Protein AF-A0A3S3K4B8-F1 (afdb_monomer)

Secondar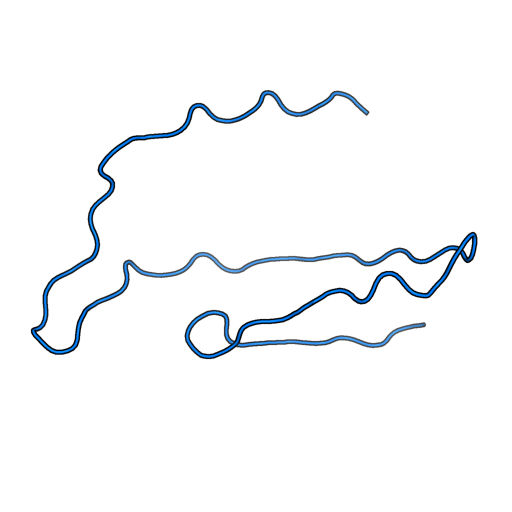y structure (DSSP, 8-state):
--------TTT---------TT------------PPPB-TTSPBP--SS-PPPPPPPP-

Sequence (59 aa):
VGDVAIWDNRATQHYAVNDYGDQHRVVRRATVDGDVPVGVDGRRSITHVKAAKPAAKAA

pLDDT: mean 91.98, std 12.87, range [49.12, 98.56]

Mean predicted aligned error: 5.94 Å

Radius of gyration: 16.92 Å; Cα contacts (8 Å, |Δi|>4): 10; chains: 1; bounding box: 34×21×44 Å

Foldseek 3Di: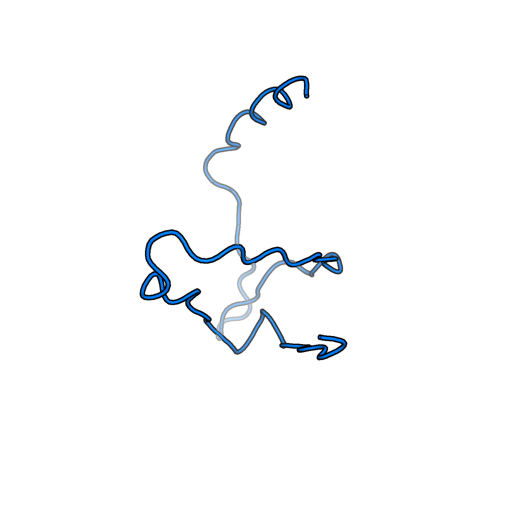
DPDDDDDDPVPDDDDDDPPQPPDDDDDDDDDDDDDFDADPVRDTDDDPDDDDDPDPPDD

Structure (mmCIF, N/CA/C/O backbone):
data_AF-A0A3S3K4B8-F1
#
_entry.id   AF-A0A3S3K4B8-F1
#
loop_
_atom_site.group_PDB
_atom_site.id
_atom_site.type_symbol
_atom_site.label_atom_id
_atom_site.label_alt_id
_atom_site.label_comp_id
_atom_site.label_asym_id
_atom_site.label_entity_id
_atom_site.label_seq_id
_atom_site.pdbx_PDB_ins_code
_atom_site.Cartn_x
_atom_site.Cartn_y
_atom_site.Cartn_z
_atom_site.occupancy
_atom_site.B_iso_or_equiv
_atom_site.auth_seq_id
_atom_site.auth_comp_id
_atom_site.auth_asym_id
_atom_site.auth_atom_id
_atom_site.pdbx_PDB_model_num
ATOM 1 N N . VAL A 1 1 ? -15.827 -7.122 13.681 1.00 82.50 1 VAL A N 1
ATOM 2 C CA . VAL A 1 1 ? -14.454 -7.412 14.175 1.00 82.50 1 VAL A CA 1
ATOM 3 C C . VAL A 1 1 ? -14.105 -8.815 13.725 1.00 82.50 1 VAL A C 1
ATOM 5 O O . VAL A 1 1 ? -14.949 -9.683 13.888 1.00 82.50 1 VAL A O 1
ATOM 8 N N . GLY A 1 2 ? -12.914 -9.022 13.165 1.00 95.25 2 GLY A N 1
ATOM 9 C CA . GLY A 1 2 ? -12.483 -10.325 12.636 1.00 95.25 2 GLY A CA 1
ATOM 10 C C . GLY A 1 2 ? -12.185 -10.318 11.137 1.00 95.25 2 GLY A C 1
ATOM 11 O O . GLY A 1 2 ? -11.581 -11.262 10.645 1.00 95.25 2 GLY A O 1
ATOM 12 N N . ASP A 1 3 ? -12.550 -9.244 10.436 1.00 98.12 3 ASP A N 1
ATOM 13 C CA . ASP A 1 3 ? -12.312 -9.125 9.001 1.00 98.12 3 ASP A CA 1
ATOM 14 C C . ASP A 1 3 ? -10.816 -9.053 8.689 1.00 98.12 3 ASP A C 1
ATOM 16 O O . ASP A 1 3 ? -10.030 -8.411 9.395 1.00 98.12 3 ASP A O 1
ATOM 20 N N . VAL A 1 4 ? -10.443 -9.695 7.586 1.00 98.00 4 VAL A N 1
ATOM 21 C CA . VAL A 1 4 ? -9.086 -9.703 7.050 1.00 98.00 4 VAL A CA 1
ATOM 22 C C . VAL A 1 4 ? -9.150 -9.248 5.604 1.00 98.00 4 VAL A C 1
ATOM 24 O O . VAL A 1 4 ? -9.946 -9.752 4.816 1.00 98.00 4 VAL A O 1
ATOM 27 N N . ALA A 1 5 ? -8.277 -8.310 5.256 1.00 98.25 5 ALA A N 1
ATOM 28 C CA . ALA A 1 5 ? -8.040 -7.912 3.881 1.00 98.25 5 ALA A CA 1
ATOM 29 C C . ALA A 1 5 ? -6.612 -8.295 3.493 1.00 98.25 5 ALA A C 1
ATOM 31 O O . ALA A 1 5 ? -5.671 -8.074 4.258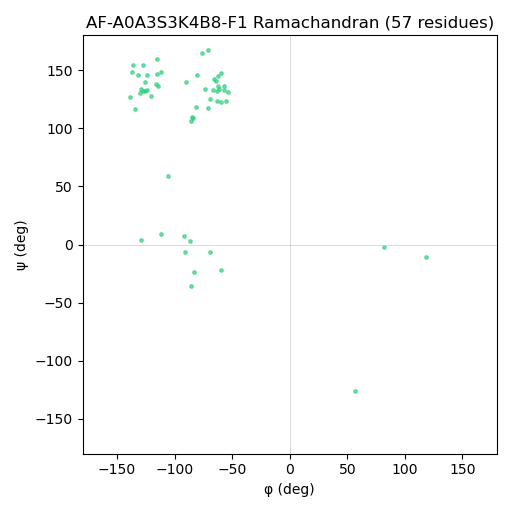 1.00 98.25 5 ALA A O 1
ATOM 32 N N . ILE A 1 6 ? -6.464 -8.851 2.294 1.00 98.38 6 ILE A N 1
ATOM 33 C CA . ILE A 1 6 ? -5.179 -9.159 1.669 1.00 98.38 6 ILE A CA 1
ATOM 34 C C . ILE A 1 6 ? -5.175 -8.445 0.323 1.00 98.38 6 ILE A C 1
ATOM 36 O O . ILE A 1 6 ? -6.157 -8.511 -0.413 1.00 98.38 6 ILE A O 1
ATOM 40 N N . TRP A 1 7 ? -4.085 -7.755 0.005 1.00 98.56 7 TRP A N 1
ATOM 41 C CA . TRP A 1 7 ? -3.932 -7.053 -1.264 1.00 98.56 7 TRP A CA 1
ATOM 42 C C . TRP A 1 7 ? -2.535 -7.277 -1.840 1.00 98.56 7 TRP A C 1
ATOM 44 O O . TRP A 1 7 ? -1.558 -7.419 -1.103 1.00 98.56 7 TRP A O 1
ATOM 54 N N . ASP A 1 8 ? -2.443 -7.291 -3.171 1.00 98.50 8 ASP A N 1
ATOM 55 C CA . ASP A 1 8 ? -1.165 -7.322 -3.879 1.00 98.50 8 ASP A CA 1
ATOM 56 C C . ASP A 1 8 ? -0.630 -5.894 -4.028 1.00 98.50 8 ASP A C 1
ATOM 58 O O . ASP A 1 8 ? -1.156 -5.079 -4.792 1.00 98.50 8 ASP A O 1
ATOM 62 N N . ASN A 1 9 ? 0.443 -5.593 -3.299 1.00 98.31 9 ASN A N 1
ATOM 63 C CA . ASN A 1 9 ? 1.062 -4.272 -3.272 1.00 98.31 9 ASN A CA 1
ATOM 64 C C . ASN A 1 9 ? 1.766 -3.893 -4.594 1.00 98.31 9 ASN A C 1
ATOM 66 O O . ASN A 1 9 ? 2.214 -2.756 -4.731 1.00 98.31 9 ASN A O 1
ATOM 70 N N . ARG A 1 10 ? 1.863 -4.815 -5.564 1.00 97.69 10 ARG A N 1
ATOM 71 C CA . ARG A 1 10 ? 2.400 -4.558 -6.913 1.00 97.69 10 ARG A CA 1
ATOM 72 C C . ARG A 1 10 ? 1.364 -3.954 -7.860 1.00 97.69 10 ARG A C 1
ATOM 74 O O . ARG A 1 10 ? 1.741 -3.314 -8.834 1.00 97.69 10 ARG A O 1
ATOM 81 N N . ALA A 1 11 ? 0.077 -4.165 -7.587 1.00 98.25 11 ALA A N 1
ATOM 82 C CA . ALA A 1 11 ? -1.014 -3.815 -8.500 1.00 98.25 11 ALA A CA 1
ATOM 83 C C . ALA A 1 11 ? -2.130 -2.992 -7.840 1.00 98.25 11 ALA A C 1
ATOM 85 O O . ALA A 1 11 ? -3.138 -2.697 -8.478 1.00 98.25 11 ALA A O 1
ATOM 86 N N . THR A 1 12 ? -1.974 -2.618 -6.567 1.00 98.19 12 THR A N 1
ATOM 87 C CA . THR A 1 12 ? -2.993 -1.874 -5.824 1.00 98.19 12 THR A CA 1
ATOM 88 C C . THR A 1 12 ? -2.399 -0.682 -5.091 1.00 98.19 12 THR A C 1
ATOM 90 O O . THR A 1 12 ? -1.283 -0.722 -4.574 1.00 98.19 12 THR A O 1
ATOM 93 N N . GLN A 1 13 ? -3.191 0.381 -5.015 1.00 98.50 13 GLN A N 1
ATOM 94 C CA . GLN A 1 13 ? -3.030 1.447 -4.036 1.00 98.50 13 GLN A CA 1
ATOM 95 C C . GLN A 1 13 ? -4.266 1.430 -3.142 1.00 98.50 13 GLN A C 1
ATOM 97 O O . GLN A 1 13 ? -5.359 1.093 -3.596 1.00 98.50 13 GLN A O 1
ATOM 102 N N . HIS A 1 14 ? -4.097 1.763 -1.868 1.00 97.88 14 HIS A N 1
ATOM 103 C CA . HIS A 1 14 ? -5.190 1.777 -0.905 1.00 97.88 14 HIS A CA 1
ATOM 104 C C . HIS A 1 14 ? -5.116 3.025 -0.037 1.00 97.88 14 HIS A C 1
ATOM 106 O O . HIS A 1 14 ? -4.048 3.600 0.176 1.00 97.88 14 HIS A O 1
ATOM 112 N N . TYR A 1 15 ? -6.273 3.423 0.479 1.00 97.75 15 TYR A N 1
ATOM 113 C CA . TYR A 1 15 ? -6.422 4.596 1.321 1.00 97.75 15 TYR A CA 1
ATOM 114 C C . TYR A 1 15 ? -7.202 4.223 2.579 1.00 97.75 15 TYR A C 1
ATOM 116 O O . TYR A 1 15 ? -8.257 3.594 2.505 1.00 97.75 15 TYR A O 1
ATOM 124 N N . ALA A 1 16 ? -6.669 4.596 3.741 1.00 97.31 16 ALA A N 1
ATOM 125 C CA . ALA A 1 16 ? -7.406 4.506 4.991 1.00 97.31 16 ALA A CA 1
ATOM 126 C C . ALA A 1 16 ? -8.241 5.779 5.139 1.00 97.31 16 ALA A C 1
ATOM 128 O O . ALA A 1 16 ? -7.694 6.845 5.413 1.00 97.31 16 ALA A O 1
ATOM 129 N N . VAL A 1 17 ? -9.554 5.660 4.936 1.00 98.06 17 VAL A N 1
ATOM 130 C CA . VAL A 1 17 ? -10.475 6.786 5.111 1.00 98.06 17 VAL A CA 1
ATOM 131 C C . VAL A 1 17 ? -10.458 7.235 6.574 1.00 98.06 17 VAL A C 1
ATOM 133 O O . VAL A 1 17 ? -10.505 6.411 7.489 1.00 98.06 17 VAL A O 1
ATOM 136 N N . ASN A 1 18 ? -10.332 8.547 6.776 1.00 97.50 18 ASN A N 1
ATOM 137 C CA . ASN A 1 18 ? -10.299 9.190 8.086 1.00 97.50 18 ASN A CA 1
ATOM 138 C C . ASN A 1 18 ? -11.621 9.923 8.372 1.00 97.50 18 ASN A C 1
ATOM 140 O O . ASN A 1 18 ? -11.645 11.139 8.538 1.00 97.50 18 ASN A O 1
ATOM 144 N N . ASP A 1 19 ? -12.727 9.186 8.359 1.00 97.88 19 ASP A N 1
ATOM 145 C CA . ASP A 1 19 ? -14.103 9.680 8.531 1.00 97.88 19 ASP A CA 1
ATOM 146 C C . ASP A 1 19 ? -14.752 9.214 9.847 1.00 97.88 19 ASP A C 1
ATOM 148 O O . ASP A 1 19 ? -15.942 9.416 10.075 1.00 97.88 19 ASP A O 1
ATOM 152 N N . TYR A 1 20 ? -13.972 8.603 10.740 1.00 96.88 20 TYR A N 1
ATOM 153 C CA . TYR A 1 20 ? -14.477 7.956 11.951 1.00 96.88 20 TYR A CA 1
ATOM 154 C C . TYR A 1 20 ? -14.540 8.876 13.187 1.00 96.88 20 TYR A C 1
ATOM 156 O O . TYR A 1 20 ? -15.090 8.472 14.213 1.00 96.88 20 TYR A O 1
ATOM 164 N N . GLY A 1 21 ? -14.028 10.111 13.108 1.00 97.31 21 GLY A N 1
ATOM 165 C CA . GLY A 1 21 ? -13.991 11.049 14.238 1.00 97.31 21 GLY A CA 1
ATOM 166 C C . GLY A 1 21 ? -13.263 10.447 15.445 1.00 97.31 21 GLY A C 1
ATOM 167 O O . GLY A 1 21 ? -12.155 9.935 15.307 1.00 97.31 21 GLY A O 1
ATOM 168 N N . ASP A 1 22 ? -13.916 10.444 16.607 1.00 97.38 22 ASP A N 1
ATOM 169 C CA . ASP A 1 22 ? -13.361 9.896 17.855 1.00 97.38 22 ASP A CA 1
ATOM 170 C C . ASP A 1 22 ? -13.600 8.383 18.034 1.00 97.38 22 ASP A C 1
ATOM 172 O O . ASP A 1 22 ? -13.255 7.804 19.068 1.00 97.38 22 ASP A O 1
ATOM 176 N N . GLN A 1 23 ? -14.210 7.707 17.053 1.00 98.06 23 GLN A N 1
ATOM 177 C CA . GLN A 1 23 ? -14.495 6.277 17.162 1.00 98.06 23 GLN A CA 1
ATOM 178 C C . GLN A 1 23 ? -13.204 5.453 17.192 1.00 98.06 23 GLN A C 1
ATOM 180 O O . GLN A 1 23 ? -12.303 5.608 16.366 1.00 98.06 23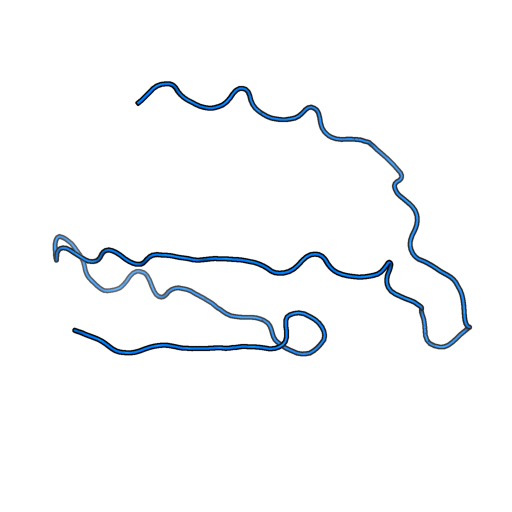 GLN A O 1
ATOM 185 N N . HIS A 1 24 ? -13.129 4.512 18.133 1.00 96.19 24 HIS A N 1
ATOM 186 C CA . HIS A 1 24 ? -11.957 3.665 18.298 1.00 96.19 24 HIS A CA 1
ATOM 187 C C . HIS A 1 24 ? -11.822 2.646 17.154 1.00 96.19 24 HIS A C 1
ATOM 189 O O . HIS A 1 24 ? -12.656 1.752 17.002 1.00 96.19 24 HIS A O 1
ATOM 195 N N . ARG A 1 25 ? -10.731 2.734 16.381 1.00 97.12 25 ARG A N 1
ATOM 196 C CA . ARG A 1 25 ? -10.420 1.808 15.281 1.00 97.12 25 ARG A CA 1
ATOM 197 C C . ARG A 1 25 ? -8.958 1.371 15.324 1.00 97.12 25 ARG A C 1
ATOM 199 O O . ARG A 1 25 ? -8.055 2.179 15.134 1.00 97.12 25 ARG A O 1
ATOM 206 N N . VAL A 1 26 ? -8.725 0.073 15.522 1.00 96.31 26 VAL A N 1
ATOM 207 C CA . VAL A 1 26 ? -7.381 -0.526 15.579 1.00 96.31 26 VAL A CA 1
ATOM 208 C C . VAL A 1 26 ? -7.289 -1.701 14.615 1.00 96.31 26 VAL A C 1
ATOM 210 O O . VAL A 1 26 ? -8.142 -2.587 14.615 1.00 96.31 26 VAL A O 1
ATOM 213 N N . VAL A 1 27 ? -6.221 -1.728 13.819 1.00 97.38 27 VAL A N 1
ATOM 214 C CA . VAL A 1 27 ? -5.899 -2.818 12.888 1.00 97.38 27 VAL A CA 1
ATOM 215 C C . VAL A 1 27 ? -4.474 -3.309 13.121 1.00 97.38 27 VAL A C 1
ATOM 217 O O . VAL A 1 27 ? -3.621 -2.571 13.611 1.00 97.38 27 VAL A O 1
ATOM 220 N N . ARG A 1 28 ? -4.207 -4.564 12.762 1.00 97.56 28 ARG A N 1
ATOM 221 C CA . ARG A 1 28 ? -2.863 -5.156 12.784 1.00 97.56 28 ARG A CA 1
ATOM 222 C C . ARG A 1 28 ? -2.471 -5.510 11.356 1.00 97.56 28 ARG A C 1
ATOM 224 O O . ARG A 1 28 ? -3.304 -6.013 10.608 1.00 97.56 28 ARG A O 1
ATOM 231 N N . ARG A 1 29 ? -1.219 -5.237 10.983 1.00 97.81 29 ARG A N 1
ATOM 232 C CA . ARG A 1 29 ? -0.701 -5.482 9.633 1.00 97.81 29 ARG A CA 1
ATOM 233 C C . ARG A 1 29 ? 0.600 -6.267 9.700 1.00 97.81 29 ARG A C 1
ATOM 235 O O . ARG A 1 29 ? 1.501 -5.895 10.446 1.00 97.81 29 ARG A O 1
ATOM 242 N N . ALA A 1 30 ? 0.697 -7.287 8.860 1.00 97.38 30 ALA A N 1
ATOM 243 C CA . ALA A 1 30 ? 1.951 -7.908 8.466 1.00 97.38 30 ALA A CA 1
ATOM 244 C C . ALA A 1 30 ? 2.201 -7.603 6.985 1.00 97.38 30 ALA A C 1
ATOM 246 O O . ALA A 1 30 ? 1.255 -7.442 6.214 1.00 97.38 30 ALA A O 1
ATOM 247 N N . THR A 1 31 ? 3.467 -7.495 6.598 1.00 97.38 31 THR A N 1
ATOM 248 C CA . THR A 1 31 ? 3.882 -7.298 5.205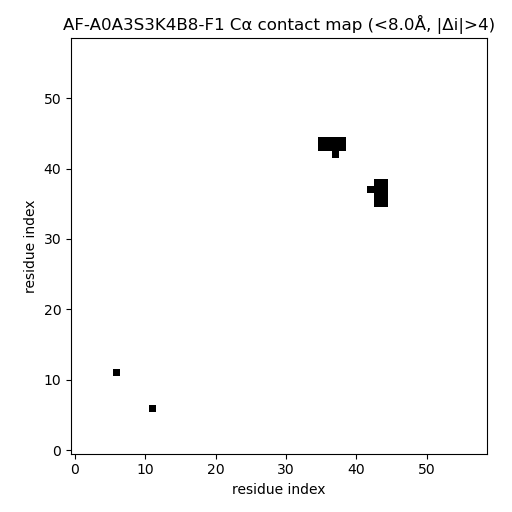 1.00 97.38 31 THR A CA 1
ATOM 249 C C . THR A 1 31 ? 4.882 -8.377 4.836 1.00 97.38 31 THR A C 1
ATOM 251 O O . THR A 1 31 ? 5.750 -8.707 5.643 1.00 97.38 31 THR A O 1
ATOM 254 N N . VAL A 1 32 ? 4.763 -8.906 3.623 1.00 97.00 32 VAL A N 1
ATOM 255 C CA . VAL A 1 32 ? 5.742 -9.832 3.047 1.00 97.00 32 VAL A CA 1
ATOM 256 C C . VAL A 1 32 ? 6.787 -9.013 2.296 1.00 97.00 32 VAL A C 1
ATOM 258 O O . VAL A 1 32 ? 6.434 -8.018 1.660 1.00 97.00 32 VAL A O 1
ATOM 261 N N . ASP A 1 33 ? 8.056 -9.400 2.413 1.00 97.56 33 ASP A N 1
ATOM 262 C CA . ASP A 1 33 ? 9.140 -8.748 1.679 1.00 97.56 33 ASP A CA 1
ATOM 263 C C . ASP A 1 33 ? 8.965 -8.955 0.169 1.00 97.56 33 ASP A C 1
ATOM 265 O O . ASP A 1 33 ? 8.515 -10.015 -0.273 1.00 97.56 33 ASP A O 1
ATOM 269 N N . GLY A 1 34 ? 9.258 -7.918 -0.610 1.00 95.88 34 GLY A N 1
ATOM 270 C CA . GLY A 1 34 ? 9.021 -7.900 -2.051 1.00 95.88 34 GLY A CA 1
ATOM 271 C C . GLY A 1 34 ? 10.312 -7.805 -2.855 1.00 95.88 34 GLY A C 1
ATOM 272 O O . GLY A 1 34 ? 11.335 -7.338 -2.362 1.00 95.88 34 GLY A O 1
ATOM 273 N N . ASP A 1 35 ? 10.242 -8.192 -4.126 1.00 97.69 35 ASP A N 1
ATOM 274 C CA . ASP A 1 35 ? 11.356 -8.045 -5.063 1.00 97.69 35 ASP A CA 1
ATOM 275 C C . ASP A 1 35 ? 11.529 -6.594 -5.552 1.00 97.69 35 ASP A C 1
ATOM 277 O O . ASP A 1 35 ? 10.629 -5.754 -5.455 1.00 97.69 35 ASP A O 1
ATOM 281 N N . VAL A 1 36 ? 12.688 -6.302 -6.153 1.00 97.88 36 VAL A N 1
ATOM 282 C CA . VAL A 1 36 ? 12.951 -5.011 -6.811 1.00 97.88 36 VAL A CA 1
ATOM 283 C C . VAL A 1 36 ? 12.094 -4.881 -8.083 1.00 97.88 36 VAL A C 1
ATOM 285 O O . VAL A 1 36 ? 12.219 -5.735 -8.965 1.00 97.88 36 VAL A O 1
ATOM 288 N N . PRO A 1 37 ? 11.282 -3.814 -8.241 1.00 98.31 37 PRO A N 1
ATOM 289 C CA . PRO A 1 37 ? 10.455 -3.628 -9.432 1.00 98.31 37 PRO A CA 1
ATOM 290 C C . PRO A 1 37 ? 11.270 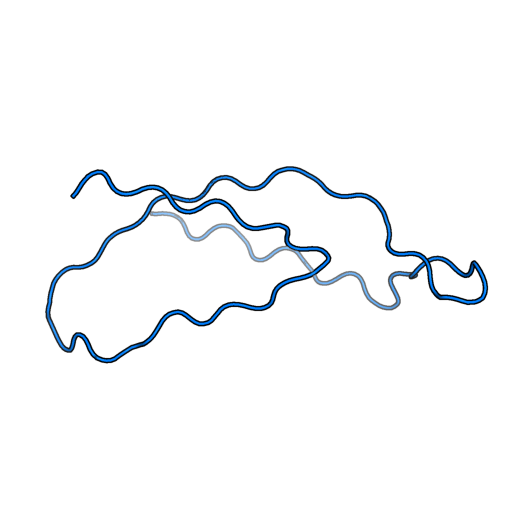-3.548 -10.729 1.00 98.31 37 PRO A C 1
ATOM 292 O O . PRO A 1 37 ? 12.386 -3.016 -10.754 1.00 98.31 37 PRO A O 1
ATOM 295 N N . VAL A 1 38 ? 10.677 -4.043 -11.817 1.00 98.50 38 VAL A N 1
ATOM 296 C CA . VAL A 1 38 ? 11.251 -4.049 -13.169 1.00 98.50 38 VAL A CA 1
ATOM 297 C C . VAL A 1 38 ? 10.324 -3.272 -14.103 1.00 98.50 38 VAL A C 1
ATOM 299 O O . VAL A 1 38 ? 9.122 -3.529 -14.139 1.00 98.50 38 VAL A O 1
ATOM 302 N N . GLY A 1 39 ? 10.877 -2.306 -14.834 1.00 98.00 39 GLY A N 1
ATOM 303 C CA . GLY A 1 39 ? 10.156 -1.542 -15.848 1.00 98.00 39 GLY A CA 1
ATOM 304 C C . GLY A 1 39 ? 9.832 -2.376 -17.087 1.00 98.00 39 GLY A C 1
ATOM 305 O O . GLY A 1 39 ? 10.386 -3.452 -17.301 1.00 98.00 39 GLY A O 1
ATOM 306 N N . VAL A 1 40 ? 8.963 -1.850 -17.951 1.00 98.19 40 VAL A N 1
ATOM 307 C CA . VAL A 1 40 ? 8.586 -2.509 -19.218 1.00 98.19 40 VAL A CA 1
ATOM 308 C C . VAL A 1 40 ? 9.773 -2.742 -20.161 1.00 98.19 40 VAL A C 1
ATOM 310 O O . VAL A 1 40 ? 9.727 -3.622 -21.011 1.00 98.19 40 VAL A O 1
ATOM 313 N N . ASP A 1 41 ? 10.846 -1.973 -19.989 1.00 98.25 41 ASP A N 1
ATOM 314 C CA . ASP A 1 41 ? 12.109 -2.077 -20.721 1.00 98.25 41 ASP A CA 1
ATOM 315 C C . ASP A 1 41 ? 13.144 -2.989 -20.036 1.00 98.25 41 ASP A C 1
ATOM 317 O O . ASP A 1 41 ? 14.303 -3.039 -20.442 1.00 98.25 41 ASP A O 1
ATOM 321 N N . GLY A 1 42 ? 12.750 -3.693 -18.972 1.00 98.25 42 GLY A N 1
ATOM 322 C CA . GLY A 1 42 ? 13.612 -4.610 -18.230 1.00 98.25 42 GLY A CA 1
ATOM 323 C C . GLY A 1 42 ? 14.534 -3.943 -17.206 1.00 98.25 42 GLY A C 1
ATOM 324 O O . GLY A 1 42 ? 15.252 -4.649 -16.491 1.00 98.25 42 GLY A O 1
ATOM 325 N N . ARG A 1 43 ? 14.533 -2.608 -17.073 1.00 98.50 43 ARG A N 1
ATOM 326 C CA . ARG A 1 43 ? 15.376 -1.932 -16.074 1.00 98.50 43 ARG A CA 1
ATOM 327 C C . ARG A 1 43 ? 14.826 -2.121 -14.662 1.00 98.50 43 ARG A C 1
ATOM 329 O O . ARG A 1 43 ? 13.641 -1.918 -14.413 1.00 98.50 43 ARG A O 1
ATOM 336 N N . ARG A 1 44 ? 15.705 -2.456 -13.715 1.00 98.50 44 ARG A N 1
ATOM 337 C CA . AR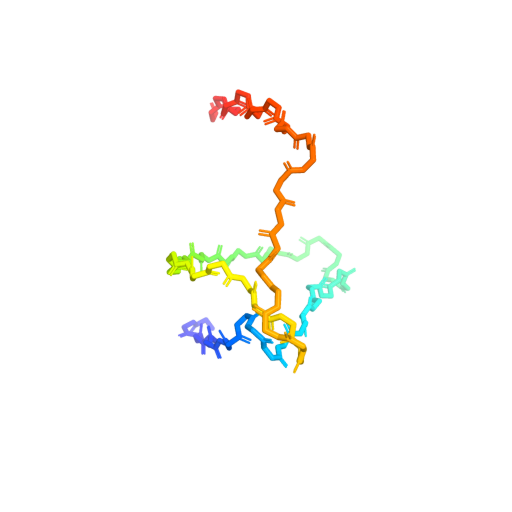G A 1 44 ? 15.381 -2.530 -12.281 1.00 98.50 44 ARG A CA 1
ATOM 338 C C . ARG A 1 44 ? 15.393 -1.144 -11.641 1.00 98.50 44 ARG A C 1
ATOM 340 O O . ARG A 1 44 ? 16.223 -0.307 -11.996 1.00 98.50 44 ARG A O 1
ATOM 347 N N . SER A 1 45 ? 14.514 -0.914 -10.669 1.00 97.62 45 SER A N 1
ATOM 348 C CA . SER A 1 45 ? 14.582 0.285 -9.825 1.00 97.62 45 SER A CA 1
ATOM 349 C C . SER A 1 45 ? 15.890 0.334 -9.025 1.00 97.62 45 SER A C 1
ATOM 351 O O . SER A 1 45 ? 16.395 -0.695 -8.579 1.00 97.62 45 SER A O 1
ATOM 353 N N . ILE A 1 46 ? 16.421 1.541 -8.813 1.00 97.25 46 ILE A N 1
ATOM 354 C CA . ILE A 1 46 ? 17.632 1.786 -8.019 1.00 97.25 46 ILE A CA 1
ATOM 355 C C . ILE A 1 46 ? 17.343 2.781 -6.893 1.00 97.25 46 ILE A C 1
ATOM 357 O O . ILE A 1 46 ? 16.538 3.701 -7.040 1.00 97.25 46 ILE A O 1
ATOM 361 N N . THR A 1 47 ? 18.002 2.609 -5.750 1.00 96.00 47 THR A N 1
ATOM 362 C CA . THR A 1 47 ? 17.925 3.565 -4.641 1.00 96.00 47 THR A CA 1
ATOM 363 C C . THR A 1 47 ? 18.869 4.738 -4.903 1.00 96.00 47 THR A C 1
ATOM 365 O O . THR A 1 47 ? 20.078 4.543 -4.965 1.00 96.00 47 THR A O 1
ATOM 368 N N . HIS A 1 48 ? 18.338 5.959 -5.013 1.00 93.81 48 HIS A N 1
ATOM 369 C CA . HIS A 1 48 ? 19.154 7.172 -5.197 1.00 93.81 48 HIS A CA 1
ATOM 370 C C . HIS A 1 48 ? 19.646 7.778 -3.877 1.00 93.81 48 HIS A C 1
ATOM 372 O O . HIS A 1 48 ? 20.756 8.292 -3.803 1.00 93.81 48 HIS A O 1
ATOM 378 N N . VAL A 1 49 ? 18.827 7.703 -2.825 1.00 93.88 49 VAL A N 1
ATOM 379 C CA . VAL A 1 49 ? 19.156 8.188 -1.481 1.00 93.88 49 VAL A CA 1
ATOM 380 C C . VAL A 1 49 ? 18.641 7.169 -0.478 1.00 93.88 49 VAL A C 1
ATOM 382 O O . VAL A 1 49 ? 17.466 6.802 -0.502 1.00 93.88 49 VAL A O 1
ATOM 385 N N . LYS A 1 50 ? 19.511 6.706 0.421 1.00 85.94 50 LYS A N 1
ATOM 386 C CA . LYS A 1 50 ? 19.087 5.867 1.541 1.00 85.94 50 LYS A CA 1
ATOM 387 C C . LYS A 1 50 ? 18.595 6.780 2.659 1.00 85.94 50 LYS A C 1
ATOM 389 O O . LYS A 1 50 ? 19.394 7.463 3.292 1.00 85.94 50 LYS A O 1
ATOM 394 N N . ALA A 1 51 ? 17.288 6.800 2.901 1.00 80.19 51 ALA A N 1
ATOM 395 C CA . 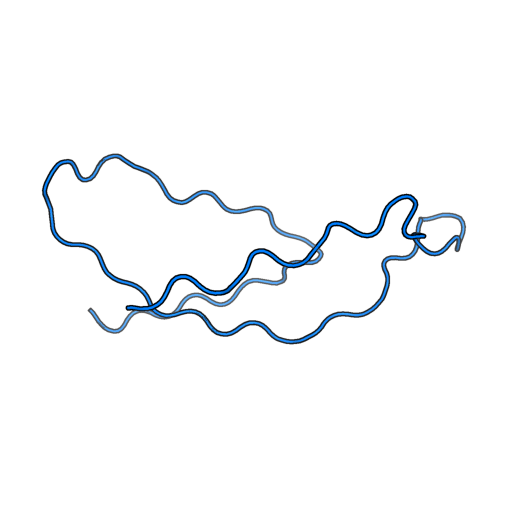ALA A 1 51 ? 16.753 7.486 4.069 1.00 80.19 51 ALA A CA 1
ATOM 396 C C . ALA A 1 51 ? 17.289 6.822 5.348 1.00 80.19 51 ALA A C 1
ATOM 398 O O . ALA A 1 51 ? 17.331 5.591 5.453 1.00 80.19 51 ALA A O 1
ATOM 399 N N . ALA A 1 52 ? 17.702 7.634 6.324 1.00 79.38 52 ALA A N 1
ATOM 400 C CA . ALA A 1 52 ? 18.024 7.132 7.651 1.00 79.38 52 ALA A CA 1
ATOM 401 C C . ALA A 1 52 ? 16.766 6.498 8.256 1.00 79.38 52 ALA A C 1
ATOM 403 O O . ALA A 1 52 ? 15.677 7.071 8.187 1.00 79.38 52 ALA A O 1
ATOM 404 N N . LYS A 1 53 ? 16.906 5.304 8.840 1.00 75.38 53 LYS A N 1
ATOM 405 C CA . LYS A 1 53 ? 15.795 4.657 9.539 1.00 75.38 53 LYS A CA 1
ATOM 406 C C . LYS A 1 53 ? 15.412 5.548 10.728 1.00 75.38 53 LYS A C 1
ATOM 408 O O . LYS A 1 53 ? 16.289 5.815 11.551 1.00 75.38 53 LYS A O 1
ATOM 413 N N . PRO A 1 54 ? 14.150 5.999 10.853 1.00 66.56 54 PRO A N 1
ATOM 414 C CA . PRO A 1 54 ? 13.715 6.677 12.063 1.00 66.56 54 PRO A CA 1
ATOM 415 C C . PRO A 1 54 ? 13.964 5.751 13.253 1.00 66.56 54 PRO A C 1
ATOM 417 O O . PRO A 1 54 ? 13.644 4.559 13.184 1.00 66.56 54 PRO A O 1
ATOM 420 N N . ALA A 1 55 ? 14.556 6.281 14.325 1.00 62.06 55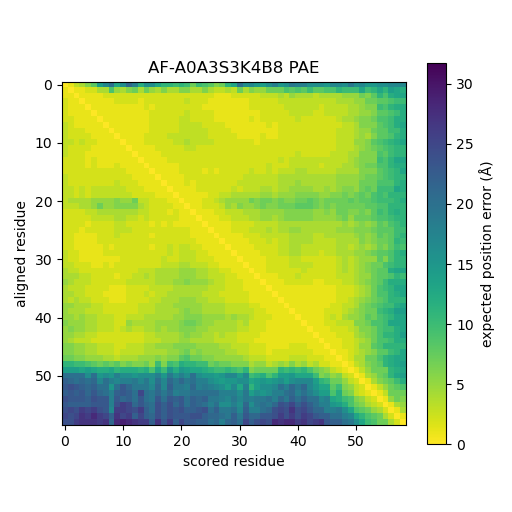 ALA A N 1
ATOM 421 C CA . ALA A 1 55 ? 14.638 5.550 15.580 1.00 62.06 55 ALA A CA 1
ATOM 422 C C . ALA A 1 55 ? 13.219 5.110 15.961 1.00 62.06 55 ALA A C 1
ATOM 424 O O . ALA A 1 55 ? 12.280 5.907 15.887 1.00 62.06 55 ALA A O 1
ATOM 425 N N . ALA A 1 56 ? 13.050 3.832 16.302 1.00 64.19 56 ALA A N 1
ATOM 426 C CA . ALA A 1 56 ? 11.767 3.349 16.785 1.00 64.19 56 ALA A CA 1
ATOM 427 C C . ALA A 1 56 ? 11.370 4.212 17.992 1.00 64.19 56 ALA A C 1
ATOM 429 O O . ALA A 1 56 ? 12.147 4.328 18.940 1.00 64.19 56 ALA A O 1
ATOM 430 N N . LYS A 1 57 ? 10.195 4.854 17.944 1.00 52.19 57 LYS A N 1
ATOM 431 C CA . LYS A 1 57 ? 9.648 5.514 19.132 1.00 52.19 57 LYS A CA 1
ATOM 432 C C . LYS A 1 57 ? 9.478 4.438 20.203 1.00 52.19 57 LYS A C 1
ATOM 434 O O . LYS A 1 57 ? 8.814 3.434 19.948 1.00 52.19 57 LYS A O 1
ATOM 439 N N . ALA A 1 58 ? 10.112 4.643 21.356 1.00 49.12 58 ALA A N 1
ATOM 440 C CA . ALA A 1 58 ? 9.803 3.879 22.554 1.00 49.12 58 ALA A CA 1
ATOM 441 C C . ALA A 1 58 ? 8.307 4.052 22.862 1.00 49.12 58 ALA A C 1
ATOM 443 O O . ALA A 1 58 ? 7.773 5.151 22.685 1.00 49.12 58 ALA A O 1
ATOM 444 N N . ALA A 1 59 ? 7.661 2.938 23.208 1.00 49.28 59 ALA A N 1
ATOM 445 C CA . ALA A 1 59 ? 6.254 2.882 23.588 1.00 49.28 59 ALA A CA 1
ATOM 446 C C . ALA A 1 59 ? 5.989 3.669 24.876 1.00 49.28 59 ALA A C 1
ATOM 448 O O . ALA A 1 59 ? 6.896 3.690 25.740 1.00 49.28 59 ALA A O 1
#

Solvent-accessible surface area (backbone atoms only — not comparable to full-atom values): 4748 Å² total; per-residue (Å²): 137,85,87,84,88,86,80,61,79,89,83,52,85,86,79,85,82,89,81,62,82,89,59,92,81,86,87,87,86,87,81,81,90,78,81,81,56,64,47,99,85,68,51,65,70,77,87,89,70,85,77,79,80,76,76,78,77,80,130